Protein AF-A0A2T0WE92-F1 (afdb_monomer)

Solvent-accessible surface area (backbone atoms only — not comparable to full-atom values): 5638 Å² total; per-residue (Å²): 117,75,69,59,63,58,52,58,60,65,74,61,76,67,74,87,61,73,58,72,69,43,42,48,57,61,49,59,66,44,66,79,37,49,46,79,55,67,52,79,45,84,76,49,74,45,74,80,50,101,45,34,32,41,36,36,36,36,36,35,46,38,36,33,42,60,66,100,76,62,47,76,44,82,41,79,49,74,47,73,37,36,33,38,33,58,92,99,52,70,77,38,82,72,79

Radius of gyration: 16.54 Å; Cα contacts (8 Å, |Δi|>4): 139; chains: 1; bounding box: 29×28×52 Å

Foldseek 3Di:
DVVVVVVVVVVLPDDPQPDDVSVCVSCVVVVVFKDDPKDKDWDDKAAPDPFKIKTKIWMWDWMWGDDPDIDIDIDTDIDIFIWGDDVPGDIDGPD

Secondary structure (DSSP, 8-state):
-HHHHHHHHHTT-PPP--SHHHHHHHHHHHTTTEEEEEEEEEEEEEE-SSSEEEEEEEEEEEEEEPSSS-EEEEEEEEEEEEEE--TTS--EE--

Mean predicted aligned error: 7.47 Å

Structure (mmCIF, N/CA/C/O backbone):
data_AF-A0A2T0WE92-F1
#
_entry.id   AF-A0A2T0WE92-F1
#
loop_
_atom_site.group_PDB
_atom_site.id
_atom_site.type_symbol
_atom_site.label_atom_id
_atom_site.label_alt_id
_atom_site.label_comp_id
_atom_site.label_asym_id
_atom_site.label_entity_id
_atom_site.label_seq_id
_atom_site.pdbx_PDB_ins_code
_atom_site.Cartn_x
_atom_site.Cartn_y
_atom_site.Cartn_z
_atom_site.occupancy
_atom_site.B_iso_or_equiv
_atom_site.auth_seq_id
_atom_site.auth_comp_id
_atom_site.auth_asym_id
_atom_site.auth_atom_id
_atom_site.pdbx_PDB_model_num
ATOM 1 N N . MET A 1 1 ? 5.568 4.787 -31.669 1.00 46.59 1 MET A N 1
ATOM 2 C CA . MET A 1 1 ? 6.011 3.966 -30.518 1.00 46.59 1 MET A CA 1
ATOM 3 C C . MET A 1 1 ? 5.386 4.389 -29.185 1.00 46.59 1 MET A C 1
ATOM 5 O O . MET A 1 1 ? 4.990 3.509 -28.440 1.00 46.59 1 MET A O 1
ATOM 9 N N . MET A 1 2 ? 5.172 5.682 -28.903 1.00 35.03 2 MET A N 1
ATOM 10 C CA . MET A 1 2 ? 4.595 6.160 -27.622 1.00 35.03 2 MET A CA 1
ATOM 11 C C . MET A 1 2 ? 3.165 5.663 -27.297 1.00 35.03 2 MET A C 1
ATOM 13 O O . MET A 1 2 ? 2.817 5.492 -26.135 1.00 35.03 2 MET A O 1
ATOM 17 N N . LYS A 1 3 ? 2.342 5.361 -28.315 1.00 34.94 3 LYS A N 1
ATOM 18 C CA . LYS A 1 3 ? 0.979 4.820 -28.131 1.00 34.94 3 LYS A CA 1
ATOM 19 C C . LYS A 1 3 ? 0.938 3.387 -27.574 1.00 34.94 3 LYS A C 1
ATOM 21 O O . LYS A 1 3 ? -0.043 3.038 -26.933 1.00 34.94 3 LYS A O 1
ATOM 26 N N . ALA A 1 4 ? 1.973 2.572 -27.799 1.00 35.72 4 ALA A N 1
ATOM 27 C CA . ALA A 1 4 ? 1.983 1.170 -27.364 1.00 35.72 4 ALA A CA 1
ATOM 28 C C . ALA A 1 4 ? 2.256 1.025 -25.856 1.00 35.72 4 ALA A C 1
ATOM 30 O O . ALA A 1 4 ? 1.654 0.181 -25.203 1.00 35.72 4 ALA A O 1
ATOM 31 N N . ILE A 1 5 ? 3.094 1.903 -25.297 1.00 42.44 5 ILE A N 1
ATOM 32 C CA . ILE A 1 5 ? 3.408 1.947 -23.858 1.00 42.44 5 ILE A CA 1
ATOM 33 C C . ILE A 1 5 ? 2.200 2.446 -23.050 1.00 42.44 5 ILE A C 1
ATOM 35 O O . ILE A 1 5 ? 1.916 1.951 -21.967 1.00 42.44 5 ILE A O 1
ATOM 39 N N . CYS A 1 6 ? 1.433 3.394 -23.596 1.00 36.62 6 CYS A N 1
ATOM 40 C CA . CYS A 1 6 ? 0.225 3.893 -22.937 1.00 36.62 6 CYS A CA 1
ATOM 41 C C . CYS A 1 6 ? -0.912 2.846 -22.935 1.00 36.62 6 CYS A C 1
ATOM 43 O O . CYS A 1 6 ? -1.685 2.771 -21.983 1.00 36.62 6 CYS A O 1
ATOM 45 N N . LEU A 1 7 ? -0.976 1.987 -23.964 1.00 32.06 7 LEU A N 1
ATOM 46 C CA . LEU A 1 7 ? -1.977 0.919 -24.063 1.00 32.06 7 LEU A CA 1
ATOM 47 C C . LEU A 1 7 ? -1.684 -0.268 -23.123 1.00 32.06 7 LEU A C 1
ATOM 49 O O . LEU A 1 7 ? -2.624 -0.900 -22.649 1.00 32.06 7 LEU A O 1
ATOM 53 N N . SER A 1 8 ? -0.414 -0.551 -22.799 1.00 43.69 8 SER A N 1
ATOM 54 C CA . SER A 1 8 ? -0.070 -1.630 -21.857 1.00 43.69 8 SER A CA 1
ATOM 55 C C . SER A 1 8 ? -0.404 -1.289 -20.401 1.00 43.69 8 SER A C 1
ATOM 57 O O . SER A 1 8 ? -0.744 -2.187 -19.638 1.00 43.69 8 SER A O 1
ATOM 59 N N . LEU A 1 9 ? -0.385 -0.005 -20.027 1.00 40.69 9 LEU A N 1
ATOM 60 C CA . LEU A 1 9 ? -0.770 0.460 -18.688 1.00 40.69 9 LEU A CA 1
ATOM 61 C C . LEU A 1 9 ? -2.294 0.431 -18.472 1.00 40.69 9 LEU A C 1
ATOM 63 O O . LEU A 1 9 ? -2.751 0.073 -17.390 1.00 40.69 9 LEU A O 1
ATOM 67 N N . ALA A 1 10 ? -3.094 0.730 -19.504 1.00 38.44 10 ALA A N 1
ATOM 68 C CA . ALA A 1 10 ? -4.558 0.644 -19.429 1.00 38.44 10 ALA A CA 1
ATOM 69 C C . ALA A 1 10 ? -5.067 -0.807 -19.283 1.00 38.44 10 ALA A C 1
ATOM 71 O O . ALA A 1 10 ? -6.102 -1.048 -18.665 1.00 38.44 10 ALA A O 1
ATOM 72 N N . GLN A 1 11 ? -4.305 -1.784 -19.787 1.00 39.09 11 GLN A N 1
ATOM 73 C CA . GLN A 1 11 ? -4.593 -3.219 -19.675 1.00 39.09 11 GLN A CA 1
ATOM 74 C C . GLN A 1 11 ? -4.189 -3.818 -18.305 1.00 39.09 11 GLN A C 1
ATOM 76 O O . GLN A 1 11 ? -4.195 -5.036 -18.145 1.00 39.09 11 GLN A O 1
ATOM 81 N N . MET A 1 12 ? -3.825 -2.990 -17.316 1.00 47.47 12 MET A N 1
ATOM 82 C CA . MET A 1 12 ? -3.509 -3.413 -15.939 1.00 47.47 12 MET A CA 1
ATOM 83 C C . MET A 1 12 ? -4.622 -3.077 -14.935 1.00 47.47 12 MET A C 1
ATOM 85 O O . MET A 1 12 ? -4.445 -3.272 -13.733 1.00 47.47 12 MET A O 1
ATOM 89 N N . ALA A 1 13 ? -5.783 -2.598 -15.398 1.00 46.06 13 ALA A N 1
ATOM 90 C CA . ALA A 1 13 ? -6.982 -2.514 -14.568 1.00 46.06 13 ALA A CA 1
ATOM 91 C C . ALA A 1 13 ? -7.502 -3.935 -14.279 1.00 46.06 13 ALA A C 1
ATOM 93 O O . ALA A 1 13 ? -8.389 -4.456 -14.955 1.00 46.06 13 ALA A O 1
ATOM 94 N N . SER A 1 14 ? -6.889 -4.590 -13.293 1.00 53.56 14 SER A N 1
ATOM 95 C CA . SER A 1 14 ? -7.353 -5.860 -12.745 1.00 53.56 14 SER A CA 1
ATOM 96 C C . SER A 1 14 ? -8.724 -5.658 -12.096 1.00 53.56 14 SER A C 1
ATOM 98 O O . SER A 1 14 ? -8.975 -4.630 -11.462 1.00 53.56 14 SER A O 1
ATOM 100 N N . ALA A 1 15 ? -9.614 -6.641 -12.234 1.00 72.00 15 ALA A N 1
ATOM 101 C CA . ALA A 1 15 ? -10.842 -6.689 -11.449 1.00 72.00 15 ALA A CA 1
ATOM 102 C C . ALA A 1 15 ? -10.523 -6.534 -9.948 1.00 72.00 15 ALA A C 1
ATOM 104 O O . ALA A 1 15 ? -9.438 -6.911 -9.497 1.00 72.00 15 ALA A O 1
ATOM 105 N N . LEU A 1 16 ? -11.468 -5.997 -9.168 1.00 82.81 16 LEU A N 1
ATOM 106 C CA . LEU A 1 16 ? -11.307 -5.855 -7.717 1.00 82.81 16 LEU A CA 1
ATOM 107 C C . LEU A 1 16 ? -10.845 -7.185 -7.097 1.00 82.81 16 LEU A C 1
ATOM 109 O O . LEU A 1 16 ? -11.563 -8.186 -7.136 1.00 82.81 16 LEU A O 1
ATOM 113 N N . ALA A 1 17 ? -9.647 -7.194 -6.511 1.00 89.75 17 ALA A N 1
ATOM 114 C CA . ALA A 1 17 ? -9.098 -8.369 -5.848 1.00 89.75 17 ALA A CA 1
ATOM 115 C C . ALA A 1 17 ? -9.710 -8.505 -4.447 1.00 89.75 17 ALA A C 1
ATOM 117 O O . ALA A 1 17 ? -9.286 -7.851 -3.496 1.00 89.75 17 ALA A O 1
ATOM 118 N N . VAL A 1 18 ? -10.723 -9.363 -4.310 1.00 93.00 18 VAL A N 1
ATOM 119 C CA . VAL A 1 18 ? -11.410 -9.588 -3.031 1.00 93.00 18 VAL A CA 1
ATOM 120 C C . VAL A 1 18 ? -10.825 -10.806 -2.315 1.00 93.00 18 VAL A C 1
ATOM 122 O O . VAL A 1 18 ? -10.864 -11.929 -2.813 1.00 93.00 18 VAL A O 1
ATOM 125 N N . GLY A 1 19 ? -10.312 -10.583 -1.104 1.00 92.19 19 GLY A N 1
ATOM 126 C CA . GLY A 1 19 ? -9.754 -11.627 -0.244 1.00 92.19 19 GLY A CA 1
ATOM 127 C C . GLY A 1 19 ? -8.259 -11.890 -0.464 1.00 92.19 19 GLY A C 1
ATOM 128 O O . GLY A 1 19 ? -7.687 -11.623 -1.519 1.00 92.19 19 GLY A O 1
ATOM 129 N N . ARG A 1 20 ? -7.603 -12.441 0.566 1.00 91.94 20 ARG A N 1
ATOM 130 C CA . ARG A 1 20 ? -6.132 -12.563 0.633 1.00 91.94 20 ARG A CA 1
ATOM 131 C C . ARG A 1 20 ? -5.519 -13.336 -0.538 1.00 91.94 20 ARG A C 1
ATOM 133 O O . ARG A 1 20 ? -4.453 -12.961 -1.014 1.00 91.94 20 ARG A O 1
ATOM 140 N N . ALA A 1 21 ? -6.178 -14.399 -1.001 1.00 92.50 21 ALA A N 1
ATOM 141 C CA . ALA A 1 21 ? -5.681 -15.215 -2.107 1.00 92.50 21 ALA A CA 1
ATOM 142 C C . ALA A 1 21 ? -5.647 -14.430 -3.430 1.00 92.50 21 ALA A C 1
ATOM 144 O O . ALA A 1 21 ? -4.630 -14.450 -4.120 1.00 92.50 21 ALA A O 1
ATOM 145 N N . ALA A 1 22 ? -6.715 -13.687 -3.739 1.00 91.44 22 ALA A N 1
ATOM 146 C CA . ALA A 1 22 ? -6.797 -12.866 -4.946 1.00 91.44 22 ALA A CA 1
ATOM 147 C C . ALA A 1 22 ? -5.788 -11.708 -4.915 1.00 91.44 22 ALA A C 1
ATOM 149 O O . ALA A 1 22 ? -5.101 -11.460 -5.906 1.00 91.44 22 ALA A O 1
ATOM 150 N N . VAL A 1 23 ? -5.633 -11.051 -3.759 1.00 90.50 23 VAL A N 1
ATOM 151 C CA . VAL A 1 23 ? -4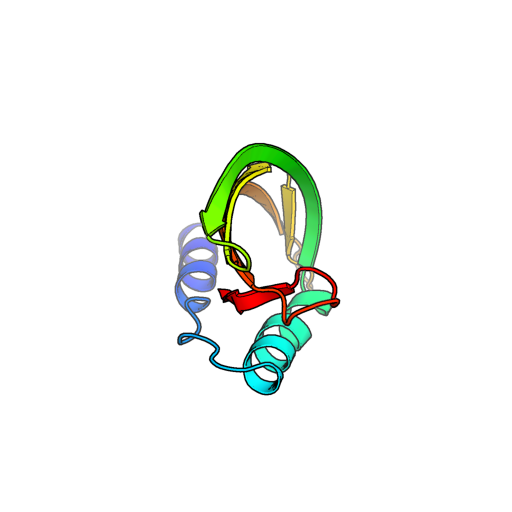.626 -9.993 -3.568 1.00 90.50 23 VAL A CA 1
ATOM 152 C C . VAL A 1 23 ? -3.217 -10.548 -3.788 1.00 90.50 23 VAL A C 1
ATOM 154 O O . VAL A 1 23 ? -2.443 -9.982 -4.557 1.00 90.50 23 VAL A O 1
ATOM 157 N N . LYS A 1 24 ? -2.895 -11.700 -3.183 1.00 91.12 24 LYS A N 1
ATOM 158 C CA . LYS A 1 24 ? -1.586 -12.343 -3.353 1.00 91.12 24 LYS A CA 1
ATOM 159 C C . LYS A 1 24 ? -1.316 -12.727 -4.808 1.00 91.12 24 LYS A C 1
ATOM 161 O O . LYS A 1 24 ? -0.202 -12.526 -5.274 1.00 91.12 24 LYS A O 1
ATOM 166 N N . ALA A 1 25 ? -2.307 -13.264 -5.518 1.00 88.12 25 ALA A N 1
ATOM 167 C CA . ALA A 1 25 ? -2.163 -13.607 -6.931 1.00 88.12 25 ALA A CA 1
ATOM 168 C C . ALA A 1 25 ? -1.915 -12.360 -7.797 1.00 88.12 25 ALA A C 1
ATOM 170 O O . ALA A 1 25 ? -1.026 -12.373 -8.644 1.00 88.12 25 ALA A O 1
ATOM 171 N N . THR A 1 26 ? -2.643 -11.271 -7.524 1.00 85.25 26 THR A N 1
ATOM 172 C CA . THR A 1 26 ? -2.517 -10.002 -8.258 1.00 85.25 26 THR A CA 1
ATOM 173 C C . THR A 1 26 ? -1.122 -9.395 -8.089 1.00 85.25 26 THR A C 1
ATOM 175 O O . THR A 1 26 ? -0.457 -9.096 -9.076 1.00 85.25 26 THR A O 1
ATOM 178 N N . TYR A 1 27 ? -0.630 -9.271 -6.851 1.00 86.81 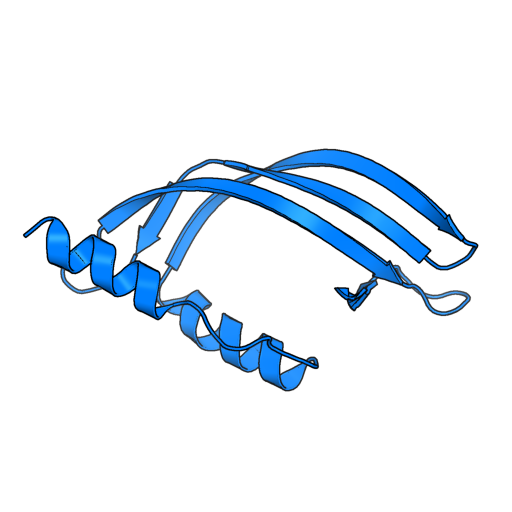27 TYR A N 1
ATOM 179 C CA . TYR A 1 27 ? 0.701 -8.703 -6.598 1.00 86.81 27 TYR A CA 1
ATOM 180 C C . TYR A 1 27 ? 1.848 -9.673 -6.893 1.00 86.81 27 TYR A C 1
ATOM 182 O O . TYR A 1 27 ? 2.941 -9.233 -7.241 1.00 86.81 27 TYR A O 1
ATOM 190 N N . GLY A 1 28 ? 1.618 -10.985 -6.792 1.00 84.75 28 GLY A N 1
ATOM 191 C CA . GLY A 1 28 ? 2.640 -12.001 -7.044 1.00 84.75 28 GLY A CA 1
ATOM 192 C C . GLY A 1 28 ? 3.243 -11.904 -8.447 1.00 84.75 28 GLY A C 1
ATOM 193 O O . GLY A 1 28 ? 4.452 -12.051 -8.594 1.00 84.75 28 GLY A O 1
ATOM 194 N N . GLY A 1 29 ? 2.426 -11.583 -9.457 1.00 75.88 29 GLY A N 1
ATOM 195 C CA . GLY A 1 29 ? 2.907 -11.344 -10.822 1.00 75.88 29 GLY A CA 1
ATOM 196 C C . GLY A 1 29 ? 3.708 -10.046 -10.979 1.00 75.88 29 GLY A C 1
ATOM 197 O O . GLY A 1 29 ? 4.624 -9.988 -11.794 1.00 75.88 29 GLY A O 1
ATOM 198 N N . LEU A 1 30 ? 3.411 -9.021 -10.173 1.00 82.12 30 LEU A N 1
ATOM 199 C CA . LEU A 1 30 ? 4.022 -7.692 -10.284 1.00 82.12 30 LEU A CA 1
ATOM 200 C C . LEU A 1 30 ? 5.408 -7.607 -9.634 1.00 82.12 30 LEU A C 1
ATOM 202 O O . LEU A 1 30 ? 6.275 -6.902 -10.146 1.00 82.12 30 LEU A O 1
ATOM 206 N N . ILE A 1 31 ? 5.643 -8.345 -8.543 1.00 80.19 31 ILE A N 1
ATOM 207 C CA . ILE A 1 31 ? 6.886 -8.265 -7.746 1.00 80.19 31 ILE A CA 1
ATOM 208 C C . ILE A 1 31 ? 8.142 -8.595 -8.574 1.00 80.19 31 ILE A C 1
ATOM 210 O O . ILE A 1 31 ? 9.208 -8.035 -8.331 1.00 80.19 31 ILE A O 1
ATOM 214 N N . GLY A 1 32 ? 8.032 -9.473 -9.575 1.00 83.38 32 GLY A N 1
ATOM 215 C CA . GLY A 1 32 ? 9.150 -9.796 -10.471 1.00 83.38 32 GLY A CA 1
ATOM 216 C C . GLY A 1 32 ? 9.324 -8.823 -11.642 1.00 83.38 32 GLY A C 1
ATOM 217 O O . GLY A 1 32 ? 10.411 -8.739 -12.208 1.00 83.38 32 GLY A O 1
ATOM 218 N N . MET A 1 33 ? 8.269 -8.092 -12.006 1.00 89.12 33 MET A N 1
ATOM 219 C CA . MET A 1 33 ? 8.232 -7.241 -13.199 1.00 89.12 33 MET A CA 1
ATOM 220 C C . MET A 1 33 ? 8.571 -5.783 -12.904 1.00 89.12 33 MET A C 1
ATOM 222 O O . MET A 1 33 ? 8.946 -5.058 -13.818 1.00 89.12 33 MET A O 1
ATOM 226 N N . LEU A 1 34 ? 8.441 -5.345 -11.653 1.00 92.25 34 LEU A N 1
ATOM 227 C CA . LEU A 1 34 ? 8.619 -3.948 -11.276 1.00 92.25 34 LEU A CA 1
ATOM 228 C C . LEU A 1 34 ? 9.827 -3.769 -10.353 1.00 92.25 34 LEU A C 1
ATOM 230 O O . LEU A 1 34 ? 10.156 -4.636 -9.539 1.00 92.25 34 LEU A O 1
ATOM 234 N N . ASP A 1 35 ? 10.507 -2.640 -10.505 1.00 93.62 35 ASP A N 1
ATOM 235 C CA . ASP A 1 35 ? 11.344 -2.031 -9.476 1.00 93.62 35 ASP A CA 1
ATOM 236 C C . ASP A 1 35 ? 10.661 -0.758 -8.983 1.00 93.62 35 ASP A C 1
ATOM 238 O O . ASP A 1 35 ? 10.180 0.027 -9.806 1.00 93.62 35 ASP A O 1
ATOM 242 N N . LEU A 1 36 ? 10.594 -0.566 -7.669 1.00 93.44 36 LEU A N 1
ATOM 243 C CA . LEU A 1 36 ? 9.900 0.563 -7.053 1.00 93.44 36 LEU A CA 1
ATOM 244 C C . LEU A 1 36 ? 10.899 1.366 -6.224 1.00 93.44 36 LEU A C 1
ATOM 246 O O . LEU A 1 36 ? 11.318 0.925 -5.157 1.00 93.44 36 LEU A O 1
ATOM 250 N N . GLU A 1 37 ? 11.228 2.561 -6.699 1.00 96.38 37 GLU A N 1
ATOM 251 C CA . GLU A 1 37 ? 11.980 3.560 -5.944 1.00 96.38 37 GLU A CA 1
ATOM 252 C C . GLU A 1 37 ? 10.997 4.666 -5.566 1.00 96.38 37 GLU A C 1
ATOM 254 O O . GLU A 1 37 ? 10.823 5.652 -6.287 1.00 96.38 37 GLU A O 1
ATOM 259 N N . ILE A 1 38 ? 10.247 4.420 -4.492 1.00 95.44 38 ILE A N 1
ATOM 260 C CA . ILE A 1 38 ? 9.123 5.259 -4.082 1.00 95.44 38 ILE A CA 1
ATOM 261 C C . ILE A 1 38 ? 9.196 5.608 -2.599 1.00 95.44 38 ILE A C 1
ATOM 263 O O . ILE A 1 38 ? 9.492 4.757 -1.761 1.00 95.44 38 ILE A O 1
ATOM 267 N N . ASP A 1 39 ? 8.836 6.849 -2.291 1.00 96.88 39 ASP A N 1
ATOM 268 C CA . ASP A 1 39 ? 8.691 7.358 -0.933 1.00 96.88 39 ASP A CA 1
ATOM 269 C C . ASP A 1 39 ? 7.215 7.557 -0.603 1.00 96.88 39 ASP A C 1
ATOM 271 O O . ASP A 1 39 ? 6.440 8.069 -1.419 1.00 96.88 39 ASP A O 1
ATOM 275 N N . PHE A 1 40 ? 6.833 7.191 0.620 1.00 96.25 40 PHE A N 1
ATOM 276 C CA . PHE A 1 40 ? 5.485 7.389 1.141 1.00 96.25 40 PHE A CA 1
ATOM 277 C C . PHE A 1 40 ? 5.448 8.551 2.130 1.00 96.25 40 PHE A C 1
ATOM 279 O O . PHE A 1 40 ? 6.282 8.664 3.025 1.00 96.25 40 PHE A O 1
ATOM 286 N N . SER A 1 41 ? 4.430 9.396 1.994 1.00 97.81 41 SER A N 1
ATOM 287 C CA . SER A 1 41 ? 4.079 10.443 2.950 1.00 97.81 41 SER A CA 1
ATOM 288 C C . SER A 1 41 ? 2.733 10.127 3.588 1.00 97.81 41 SER A C 1
ATOM 290 O O . SER A 1 41 ? 1.760 9.845 2.887 1.00 97.81 41 SER A O 1
ATOM 292 N N . PHE A 1 42 ? 2.670 10.210 4.914 1.00 97.81 42 PHE A N 1
ATOM 293 C CA . PHE A 1 42 ? 1.415 10.148 5.656 1.00 97.81 42 PHE A CA 1
ATOM 294 C C . PHE A 1 42 ? 0.804 11.539 5.718 1.00 97.81 42 PHE A C 1
ATOM 296 O O . PHE A 1 42 ? 1.444 12.466 6.211 1.00 97.81 42 PHE A O 1
ATOM 303 N N . ASP A 1 43 ? -0.427 11.673 5.234 1.00 97.81 43 ASP A N 1
ATOM 304 C CA . ASP A 1 43 ? -1.111 12.962 5.261 1.00 97.81 43 ASP A CA 1
ATOM 305 C C . ASP A 1 43 ? -2.105 13.045 6.426 1.00 97.81 43 ASP A C 1
ATOM 307 O O . ASP A 1 43 ? -2.179 14.069 7.098 1.00 97.81 43 ASP A O 1
ATOM 311 N N . GLU A 1 44 ? -2.873 11.982 6.678 1.00 97.50 44 GLU A N 1
ATOM 312 C CA . GLU A 1 44 ? -3.854 11.955 7.767 1.00 97.50 44 GLU A CA 1
ATOM 313 C C . GLU A 1 44 ? -4.153 10.537 8.255 1.00 97.50 44 GLU A C 1
ATOM 315 O O . GLU A 1 44 ? -4.067 9.556 7.512 1.00 97.50 44 GLU A O 1
ATOM 320 N N . SER A 1 45 ? -4.565 10.456 9.517 1.00 97.25 45 SER A N 1
ATOM 321 C CA . SER A 1 45 ? -5.127 9.259 10.130 1.00 97.25 45 SER A CA 1
ATOM 322 C C . SER A 1 45 ? -6.305 9.651 11.014 1.00 97.25 45 SER A C 1
ATOM 324 O O . SER A 1 45 ? -6.156 10.504 11.889 1.00 97.25 45 SER A O 1
ATOM 326 N N . LEU A 1 46 ? -7.451 9.006 10.820 1.00 98.00 46 LEU A N 1
ATOM 327 C CA . LEU A 1 46 ? -8.6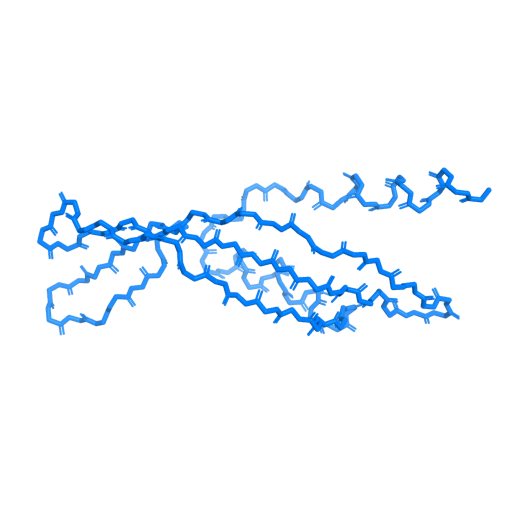63 9.236 11.595 1.00 98.00 46 LEU A CA 1
ATOM 328 C C . LEU A 1 46 ? -9.190 7.906 12.123 1.00 98.00 46 LEU A C 1
ATOM 330 O O . LEU A 1 46 ? -9.607 7.044 11.351 1.00 98.00 46 LEU A O 1
ATOM 334 N N . GLN A 1 47 ? -9.213 7.748 13.443 1.00 97.06 47 GLN A N 1
ATOM 335 C CA . GLN A 1 47 ? -9.904 6.629 14.070 1.00 97.06 47 GLN A CA 1
ATOM 336 C C . GLN A 1 47 ? -11.411 6.920 14.089 1.00 97.06 47 GLN A C 1
ATOM 338 O O . GLN A 1 47 ? -11.859 7.869 14.727 1.00 97.06 47 GLN A O 1
ATOM 343 N N . THR A 1 48 ? -12.195 6.118 13.368 1.00 96.56 48 THR A N 1
ATOM 344 C CA . THR A 1 48 ? -13.642 6.327 13.180 1.00 96.56 48 THR A CA 1
ATOM 345 C C . THR A 1 48 ? -14.495 5.512 14.154 1.00 96.56 48 THR A C 1
ATOM 347 O O . THR A 1 48 ? -15.711 5.674 14.195 1.00 96.56 48 THR A O 1
ATOM 350 N N . GLY A 1 49 ? -13.873 4.628 14.937 1.00 93.94 49 GLY A N 1
ATOM 351 C CA . GLY A 1 49 ? -14.511 3.805 15.962 1.00 93.94 49 GLY A CA 1
ATOM 352 C C . GLY A 1 49 ? -13.472 3.072 16.819 1.00 93.94 49 GLY A C 1
ATOM 353 O O . GLY A 1 49 ? -12.272 3.230 16.583 1.00 93.94 49 GLY A O 1
ATOM 354 N N . PRO A 1 50 ? -13.885 2.247 17.797 1.00 94.12 50 PRO A N 1
ATOM 355 C CA . PRO A 1 50 ? -12.943 1.538 18.668 1.00 94.12 50 PRO A CA 1
ATOM 356 C C . PRO A 1 50 ? -11.960 0.671 17.875 1.00 94.12 50 PRO A C 1
ATOM 358 O O . PRO A 1 50 ? -10.792 0.609 18.247 1.00 94.12 50 PRO A O 1
ATOM 361 N N . ASP A 1 51 ? -12.397 0.115 16.743 1.00 96.94 51 ASP A N 1
ATOM 362 C CA . ASP A 1 51 ? -11.644 -0.884 15.980 1.00 96.94 51 ASP A CA 1
ATOM 363 C C . ASP A 1 51 ? -11.500 -0.571 14.486 1.00 96.94 51 ASP A C 1
ATOM 365 O O . ASP A 1 51 ? -11.028 -1.408 13.718 1.00 96.94 51 ASP A O 1
ATOM 369 N N . TYR A 1 52 ? -11.863 0.648 14.071 1.00 97.62 52 TYR A N 1
ATOM 370 C CA . TYR A 1 52 ? -11.735 1.118 12.690 1.00 97.62 52 TYR A CA 1
ATOM 371 C C . TYR A 1 52 ? -10.979 2.436 12.600 1.00 97.62 52 TYR A C 1
ATOM 373 O O . TYR A 1 52 ? -11.179 3.341 13.414 1.00 97.62 52 TYR A O 1
ATOM 381 N N . ALA A 1 53 ? -10.154 2.557 11.565 1.00 98.00 53 ALA A N 1
ATOM 382 C CA . ALA A 1 53 ? -9.490 3.799 11.210 1.00 98.00 53 ALA A CA 1
ATOM 383 C C . ALA A 1 53 ? -9.383 3.951 9.692 1.00 98.00 53 ALA A C 1
ATOM 385 O O . ALA A 1 53 ? -9.398 2.971 8.949 1.00 98.00 53 ALA A O 1
ATOM 386 N N . VAL A 1 54 ? -9.248 5.192 9.244 1.00 98.25 54 VAL A N 1
ATOM 387 C CA . VAL A 1 54 ? -8.938 5.546 7.863 1.00 98.25 54 VAL A CA 1
ATOM 388 C C . VAL A 1 54 ? -7.600 6.271 7.850 1.00 98.25 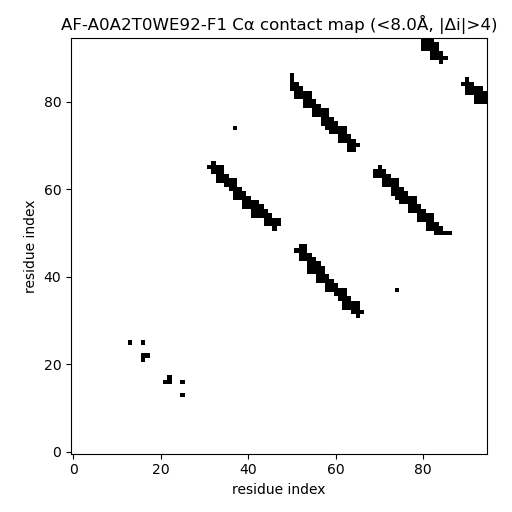54 VAL A C 1
ATOM 390 O O . VAL A 1 54 ? -7.366 7.148 8.682 1.00 98.25 54 VAL A O 1
ATOM 393 N N . VAL A 1 55 ? -6.716 5.901 6.929 1.00 98.44 55 VAL A N 1
ATOM 394 C CA . VAL A 1 55 ? -5.415 6.553 6.731 1.00 98.44 55 VAL A CA 1
ATOM 395 C C . VAL A 1 55 ? -5.286 6.958 5.276 1.00 98.44 55 VAL A C 1
ATOM 397 O O . VAL A 1 55 ? -5.553 6.147 4.391 1.00 98.44 55 VAL A O 1
ATOM 400 N N . ARG A 1 56 ? -4.851 8.194 5.027 1.00 98.38 56 ARG A N 1
ATOM 401 C CA . ARG A 1 56 ? -4.529 8.668 3.681 1.00 98.38 56 ARG A CA 1
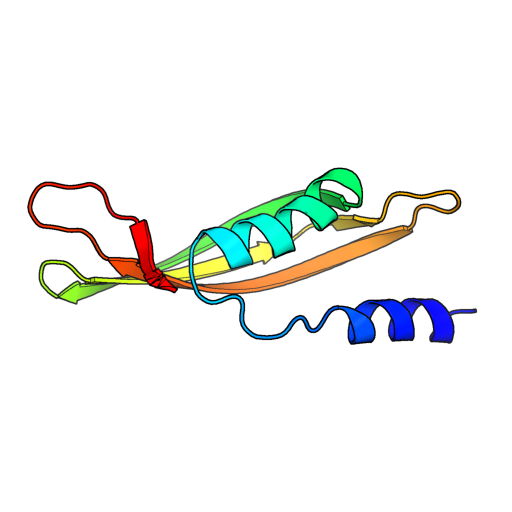ATOM 402 C C . ARG A 1 56 ? -3.033 8.895 3.551 1.00 98.38 56 ARG A C 1
ATOM 404 O O . ARG A 1 56 ? -2.407 9.529 4.408 1.00 98.38 56 ARG A O 1
ATOM 411 N N . THR A 1 57 ? -2.480 8.408 2.452 1.00 98.38 57 THR A N 1
ATOM 412 C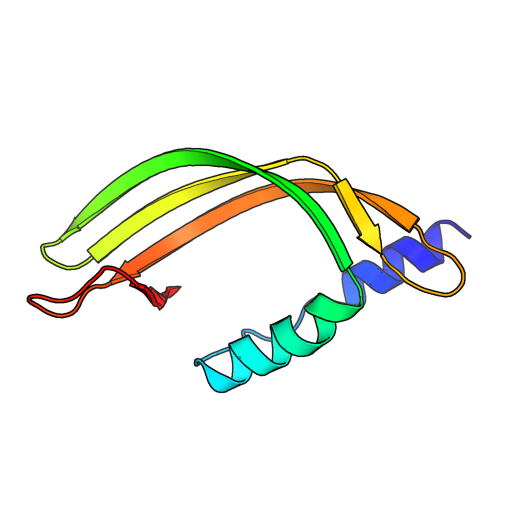 CA . THR A 1 57 ? -1.080 8.610 2.089 1.00 98.38 57 THR A CA 1
ATOM 413 C C . THR A 1 57 ? -0.963 9.182 0.687 1.00 98.38 57 THR A C 1
ATOM 415 O O . THR A 1 57 ? -1.924 9.229 -0.088 1.00 98.38 57 THR A O 1
ATOM 418 N N . ARG A 1 58 ? 0.244 9.640 0.377 1.00 98.00 58 ARG A N 1
ATOM 419 C CA . ARG A 1 58 ? 0.700 9.872 -0.988 1.00 98.00 58 ARG A CA 1
ATOM 420 C C . ARG A 1 58 ? 1.987 9.109 -1.202 1.00 98.00 58 ARG A C 1
ATOM 422 O O . ARG A 1 58 ? 2.803 9.025 -0.283 1.00 98.00 58 ARG A O 1
ATOM 429 N N . SER A 1 59 ? 2.204 8.656 -2.426 1.00 96.56 59 SER A N 1
ATOM 430 C CA . SER A 1 59 ? 3.492 8.128 -2.853 1.00 96.56 59 SER A CA 1
ATOM 431 C C . SER A 1 59 ? 4.008 8.857 -4.083 1.00 96.56 59 SER A C 1
ATOM 433 O O . SER A 1 59 ? 3.243 9.266 -4.959 1.00 96.56 59 SER A O 1
ATOM 435 N N . GLY A 1 60 ? 5.323 9.038 -4.137 1.00 96.69 60 GLY A N 1
ATOM 436 C CA . GLY A 1 60 ? 6.028 9.646 -5.262 1.00 96.69 60 GLY A CA 1
ATOM 437 C C . GLY A 1 60 ? 7.327 8.906 -5.550 1.00 96.69 60 GLY A C 1
ATOM 438 O O . GLY A 1 60 ? 7.767 8.110 -4.727 1.00 96.69 60 GLY A O 1
ATOM 439 N N . GLY A 1 61 ? 7.923 9.139 -6.717 1.00 96.75 61 GLY A N 1
ATOM 440 C CA . GLY A 1 61 ? 9.207 8.542 -7.094 1.00 96.75 61 GLY A CA 1
ATOM 441 C C . GLY A 1 61 ? 9.168 7.956 -8.496 1.00 96.75 61 GLY A C 1
ATOM 442 O O . GLY A 1 61 ? 8.599 8.562 -9.407 1.00 96.75 61 GLY A O 1
ATOM 443 N N . GLN A 1 62 ? 9.768 6.784 -8.678 1.00 96.94 62 GLN A N 1
ATOM 444 C CA . GLN A 1 62 ? 9.899 6.136 -9.977 1.00 96.94 62 GLN A CA 1
ATOM 445 C C . GLN A 1 62 ? 9.545 4.649 -9.916 1.00 96.94 62 GLN A C 1
ATOM 447 O O . GLN A 1 62 ? 9.800 3.954 -8.934 1.00 96.94 62 GLN A O 1
ATOM 452 N N . ILE A 1 63 ? 8.967 4.159 -11.010 1.00 95.00 63 ILE A N 1
ATOM 453 C CA . ILE A 1 63 ? 8.709 2.741 -11.249 1.00 95.00 63 ILE A CA 1
ATOM 454 C C . ILE A 1 63 ? 9.514 2.342 -12.473 1.00 95.00 63 ILE A C 1
ATOM 456 O O . ILE A 1 63 ? 9.359 2.943 -13.536 1.00 95.00 63 ILE A O 1
ATOM 460 N N . THR A 1 64 ? 10.332 1.305 -12.349 1.00 95.12 64 THR A N 1
ATOM 461 C CA . THR A 1 64 ? 11.007 0.694 -13.494 1.00 95.12 64 THR A CA 1
ATOM 462 C C . THR A 1 64 ? 10.305 -0.602 -13.864 1.00 95.12 64 THR A C 1
ATOM 464 O O . THR A 1 64 ? 10.229 -1.535 -13.069 1.00 95.12 64 THR A O 1
ATOM 467 N N . ILE A 1 65 ? 9.795 -0.670 -15.089 1.00 94.12 65 ILE A N 1
ATOM 468 C CA . ILE A 1 65 ? 9.243 -1.886 -15.682 1.00 94.12 65 ILE A CA 1
ATOM 469 C C . ILE A 1 65 ?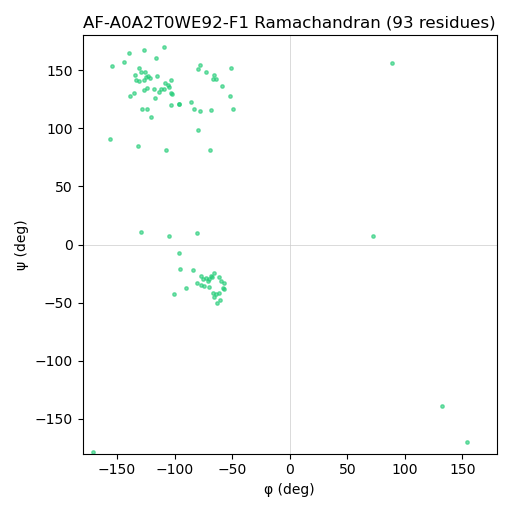 10.418 -2.686 -16.248 1.00 94.12 65 ILE A C 1
ATOM 471 O O . ILE A 1 65 ? 11.124 -2.217 -17.142 1.00 94.12 65 ILE A O 1
ATOM 475 N N . LYS A 1 66 ? 10.640 -3.881 -15.702 1.00 90.38 66 LYS A N 1
ATOM 476 C CA . LYS A 1 66 ? 11.703 -4.816 -16.090 1.00 90.38 66 LYS A CA 1
ATOM 477 C C . LYS A 1 66 ? 11.301 -5.583 -17.355 1.00 90.38 66 LYS A C 1
ATOM 479 O O . LYS A 1 66 ? 10.122 -5.825 -17.600 1.00 90.38 66 LYS A O 1
ATOM 484 N N . GLY A 1 67 ? 12.288 -5.992 -18.147 1.00 89.62 67 GLY A N 1
ATOM 485 C CA . GLY A 1 67 ? 12.100 -6.756 -19.384 1.00 89.62 67 GLY A CA 1
ATOM 486 C C . GLY A 1 67 ? 13.254 -6.528 -20.358 1.00 89.62 67 GLY A C 1
ATOM 487 O O . GLY A 1 67 ? 14.248 -5.902 -19.996 1.00 89.62 67 GLY A O 1
ATOM 488 N N . ASP A 1 68 ? 13.105 -6.993 -21.599 1.00 90.69 68 ASP A N 1
ATOM 489 C CA . ASP A 1 68 ? 14.145 -6.874 -22.639 1.00 90.69 68 ASP A CA 1
ATOM 490 C C . ASP A 1 68 ? 14.425 -5.417 -23.051 1.00 90.69 68 ASP A C 1
ATOM 492 O O . ASP A 1 68 ? 15.511 -5.085 -23.522 1.00 90.69 68 ASP A O 1
ATOM 496 N N . ALA A 1 69 ? 13.443 -4.538 -22.850 1.00 91.06 69 ALA A N 1
ATOM 497 C CA . ALA A 1 69 ? 13.554 -3.099 -23.036 1.00 91.06 69 ALA A CA 1
ATOM 498 C C . ALA A 1 69 ? 12.981 -2.396 -21.794 1.00 91.06 69 ALA A C 1
ATOM 500 O O . ALA A 1 69 ? 11.789 -2.071 -21.777 1.00 91.06 69 ALA A O 1
ATOM 501 N N . PRO A 1 70 ? 13.783 -2.216 -20.728 1.00 92.50 70 PRO A N 1
ATOM 502 C CA . PRO A 1 70 ? 13.297 -1.633 -19.489 1.00 92.50 70 PRO A CA 1
ATOM 503 C C . PRO A 1 70 ? 12.885 -0.173 -19.689 1.00 92.50 70 PRO A C 1
ATOM 505 O O . PRO A 1 70 ? 13.487 0.562 -20.474 1.00 92.50 70 PRO A O 1
ATOM 508 N N . ALA A 1 71 ? 11.859 0.247 -18.955 1.00 94.88 71 ALA A N 1
ATOM 509 C CA . ALA A 1 71 ? 11.349 1.610 -18.999 1.00 94.88 71 ALA A CA 1
ATOM 510 C C . ALA A 1 71 ? 11.090 2.127 -17.587 1.00 94.88 71 ALA A C 1
ATOM 512 O O . ALA A 1 71 ? 10.408 1.470 -16.802 1.00 94.88 71 ALA A O 1
ATOM 513 N N . THR A 1 72 ? 11.594 3.321 -17.290 1.00 96.75 72 THR A N 1
ATOM 514 C CA . THR A 1 72 ? 11.344 4.013 -16.023 1.00 96.75 72 THR A CA 1
ATOM 515 C C . THR A 1 72 ? 10.312 5.111 -16.236 1.00 96.75 72 THR A C 1
ATOM 517 O O . THR A 1 72 ? 10.419 5.905 -17.173 1.00 96.75 72 THR A O 1
ATOM 520 N N . ILE A 1 73 ? 9.299 5.139 -15.375 1.00 94.12 73 ILE A N 1
ATOM 521 C CA . ILE A 1 73 ? 8.200 6.103 -15.411 1.00 94.12 73 ILE A CA 1
ATOM 522 C C . ILE A 1 73 ? 8.018 6.752 -14.032 1.00 94.12 73 ILE A C 1
ATOM 524 O O . ILE A 1 73 ? 8.271 6.100 -13.015 1.00 94.12 73 ILE A O 1
ATOM 528 N N . PRO A 1 74 ? 7.578 8.020 -13.965 1.00 95.62 74 PRO A N 1
ATOM 529 C CA . PRO A 1 74 ? 7.289 8.666 -12.691 1.00 95.62 74 PRO A CA 1
ATOM 530 C C . PRO A 1 74 ? 6.081 8.017 -11.999 1.00 95.62 74 PRO A C 1
ATOM 532 O O . PRO A 1 74 ? 5.096 7.665 -12.650 1.00 95.62 74 PRO A O 1
ATOM 535 N N . ASN A 1 75 ? 6.149 7.915 -10.673 1.00 93.50 75 ASN A N 1
ATOM 536 C CA . ASN A 1 75 ? 5.044 7.538 -9.797 1.00 93.50 75 ASN A CA 1
ATOM 537 C C . ASN A 1 75 ? 4.513 8.764 -9.052 1.00 93.50 75 ASN A C 1
ATO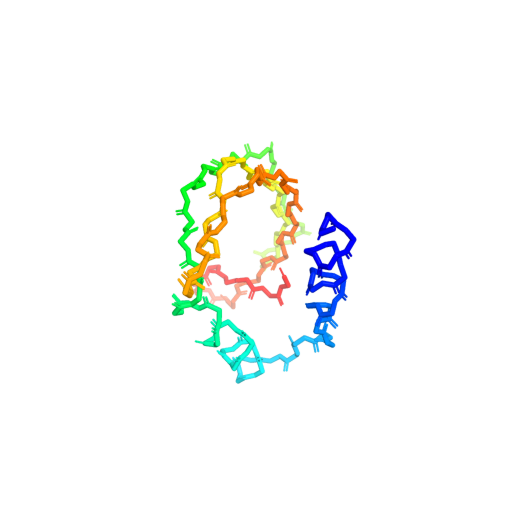M 539 O O . ASN A 1 75 ? 5.294 9.563 -8.533 1.00 93.50 75 ASN A O 1
ATOM 543 N N . ALA A 1 76 ? 3.191 8.876 -8.967 1.00 94.25 76 ALA A N 1
ATOM 544 C CA . ALA A 1 76 ? 2.505 9.888 -8.175 1.00 94.25 76 ALA A CA 1
ATOM 545 C C . ALA A 1 76 ? 1.096 9.385 -7.838 1.00 94.25 76 ALA A C 1
ATOM 547 O O . ALA A 1 76 ? 0.160 9.604 -8.606 1.00 94.25 76 ALA A O 1
ATOM 548 N N . ASN A 1 77 ? 0.950 8.703 -6.702 1.00 94.75 77 ASN A N 1
ATOM 549 C CA . ASN A 1 77 ? -0.328 8.145 -6.267 1.00 94.75 77 ASN A CA 1
ATOM 550 C C . ASN A 1 77 ? -0.814 8.795 -4.970 1.00 94.75 77 ASN A C 1
ATOM 552 O O . ASN A 1 77 ? -0.058 9.408 -4.211 1.00 94.75 77 ASN A O 1
ATOM 556 N N . GLN A 1 78 ? -2.113 8.641 -4.735 1.00 96.81 78 GLN A N 1
ATOM 557 C CA . GLN A 1 78 ? -2.750 8.894 -3.453 1.00 96.81 78 GLN A CA 1
ATOM 558 C C . GLN A 1 78 ? -3.479 7.622 -3.048 1.00 96.81 78 GLN A C 1
ATOM 560 O O . GLN A 1 78 ? -4.170 7.017 -3.870 1.00 96.81 78 GLN A O 1
ATOM 565 N N . GLU A 1 79 ? -3.333 7.223 -1.794 1.00 97.31 79 GLU A N 1
ATOM 566 C CA . GLU A 1 79 ? -3.914 5.988 -1.289 1.00 97.31 79 GLU A CA 1
ATOM 567 C C . GLU A 1 79 ? -4.812 6.271 -0.086 1.00 97.31 79 GLU A C 1
ATOM 569 O O . GLU A 1 79 ? -4.540 7.159 0.725 1.00 97.31 79 GLU A O 1
ATOM 574 N N . LEU A 1 80 ? -5.889 5.496 0.026 1.00 97.62 80 LEU A N 1
ATOM 575 C CA . LEU A 1 80 ? -6.792 5.500 1.168 1.00 97.62 80 LEU A CA 1
ATOM 576 C C . LEU A 1 80 ? -6.869 4.080 1.716 1.00 97.62 80 LEU A C 1
ATOM 578 O O . LEU A 1 80 ? -7.360 3.184 1.034 1.00 97.62 80 LEU A O 1
ATOM 582 N N . PHE A 1 81 ? -6.415 3.892 2.947 1.00 97.88 81 PHE A N 1
ATOM 583 C CA . PHE A 1 81 ? -6.478 2.617 3.644 1.00 97.88 81 PHE A CA 1
ATOM 584 C C . PHE A 1 81 ? -7.619 2.634 4.646 1.00 97.88 81 PHE A C 1
ATOM 586 O O . PHE A 1 81 ? -7.696 3.529 5.492 1.00 97.88 81 PHE A O 1
ATOM 593 N N . VAL A 1 82 ? -8.465 1.607 4.602 1.00 97.94 82 VAL A N 1
ATOM 594 C CA . VAL A 1 82 ? -9.380 1.316 5.710 1.00 97.94 82 VAL A CA 1
ATOM 595 C C . VAL A 1 82 ? -8.727 0.255 6.569 1.00 97.94 82 VAL A C 1
ATOM 597 O O . VAL A 1 82 ? -8.433 -0.843 6.102 1.00 97.94 82 VAL A O 1
ATOM 600 N N . LEU A 1 83 ? -8.511 0.572 7.835 1.00 98.00 83 LEU A N 1
ATOM 601 C CA . LEU A 1 83 ? -7.894 -0.306 8.812 1.00 98.00 83 LEU A CA 1
ATOM 602 C C . LEU A 1 83 ? -8.966 -0.891 9.724 1.00 98.00 83 LEU A C 1
ATOM 604 O O . LEU A 1 83 ? -9.895 -0.197 10.137 1.00 98.00 83 LEU A O 1
ATOM 608 N N . HIS A 1 84 ? -8.798 -2.163 10.066 1.00 97.69 84 HIS A N 1
ATOM 609 C CA . HIS A 1 84 ? -9.588 -2.847 11.080 1.00 97.69 84 HIS A CA 1
ATOM 610 C C . HIS A 1 84 ? -8.658 -3.629 12.005 1.00 97.69 84 HIS A C 1
ATOM 612 O O . HIS A 1 84 ? -7.678 -4.226 11.543 1.00 97.69 84 HIS A O 1
ATOM 618 N N . ARG A 1 85 ? -8.967 -3.653 13.299 1.00 96.50 85 ARG A N 1
ATOM 619 C CA . ARG A 1 85 ? -8.360 -4.584 14.256 1.00 96.50 85 ARG A CA 1
ATOM 620 C C . ARG A 1 85 ? -9.452 -5.420 14.904 1.00 96.50 85 ARG A C 1
ATOM 622 O O . ARG A 1 85 ? -10.526 -4.919 15.183 1.00 96.50 85 ARG A O 1
ATOM 629 N N . GLU A 1 86 ? -9.176 -6.685 15.167 1.00 92.31 86 GLU A N 1
ATOM 630 C CA . GLU A 1 86 ? -9.982 -7.438 16.133 1.00 92.31 86 GLU A CA 1
ATOM 631 C C . GLU A 1 86 ? -9.546 -7.030 17.550 1.00 92.31 86 GLU A C 1
ATOM 633 O O . GLU A 1 86 ? -8.402 -6.594 17.738 1.00 92.31 86 GLU A O 1
ATOM 638 N N . GLU A 1 87 ? -10.428 -7.160 18.540 1.00 85.19 87 GLU A N 1
ATOM 639 C CA . GLU A 1 87 ? -10.142 -6.775 19.926 1.00 85.19 87 GLU A CA 1
ATOM 640 C C . GLU A 1 87 ? -8.833 -7.411 20.428 1.00 85.19 87 GLU A C 1
ATOM 642 O O . GLU A 1 87 ? -8.608 -8.615 20.298 1.00 85.19 87 GLU A O 1
ATOM 647 N N . GLY A 1 88 ? -7.928 -6.584 20.959 1.00 81.88 88 GLY A N 1
ATOM 648 C CA . GLY A 1 88 ? -6.618 -7.033 21.444 1.00 81.88 88 GLY A CA 1
ATOM 649 C C . GLY A 1 88 ? -5.613 -7.433 20.353 1.00 81.88 88 GLY A C 1
ATOM 650 O O . GLY A 1 88 ? -4.538 -7.933 20.678 1.00 81.88 88 GLY A O 1
ATOM 651 N N . THR A 1 89 ? -5.916 -7.208 19.071 1.00 92.44 89 THR A N 1
ATOM 652 C CA . THR A 1 89 ? -5.022 -7.536 17.948 1.00 92.44 89 THR A CA 1
ATOM 653 C C . THR A 1 89 ? -4.421 -6.293 17.283 1.00 92.44 89 THR A C 1
ATOM 655 O O . THR A 1 89 ? -4.805 -5.152 17.547 1.00 92.44 89 THR A O 1
ATOM 658 N N . ALA A 1 90 ? -3.443 -6.513 16.402 1.00 95.38 90 ALA A N 1
ATOM 659 C CA . ALA A 1 90 ? -2.843 -5.453 15.600 1.00 95.38 90 ALA A CA 1
ATOM 660 C C . ALA A 1 90 ? -3.784 -4.967 14.484 1.00 95.38 90 ALA A C 1
ATOM 662 O O . ALA A 1 90 ? -4.531 -5.751 13.894 1.00 95.38 90 ALA A O 1
ATOM 663 N N . TRP A 1 91 ? -3.670 -3.681 14.142 1.00 96.69 91 TRP A N 1
ATOM 664 C CA . TRP A 1 91 ? -4.317 -3.089 12.972 1.00 96.69 91 TRP A CA 1
ATOM 665 C C . TRP A 1 91 ? -3.889 -3.786 11.679 1.00 96.69 91 TRP A C 1
ATOM 667 O O . TRP A 1 91 ? -2.706 -4.052 11.460 1.00 96.69 91 TRP A O 1
ATOM 677 N N . LYS A 1 92 ? -4.859 -4.058 10.804 1.00 96.56 92 LYS A N 1
ATOM 678 C CA . LYS A 1 92 ? -4.644 -4.642 9.477 1.00 96.56 92 LYS A CA 1
ATOM 679 C C . LYS A 1 92 ? -5.390 -3.835 8.426 1.00 96.56 92 LYS A C 1
ATOM 681 O O . LYS A 1 92 ? -6.440 -3.262 8.709 1.00 96.56 92 LYS A O 1
ATOM 686 N N . ILE A 1 93 ? -4.873 -3.846 7.200 1.00 96.31 93 ILE A N 1
ATOM 687 C CA . ILE A 1 93 ? -5.558 -3.270 6.041 1.00 96.31 93 ILE A CA 1
ATOM 688 C C . ILE A 1 93 ? -6.786 -4.130 5.734 1.00 96.31 93 ILE A C 1
ATOM 690 O O . ILE A 1 93 ? -6.673 -5.317 5.418 1.00 96.31 93 ILE A O 1
ATOM 694 N N . ALA A 1 94 ? -7.960 -3.527 5.867 1.00 95.75 94 ALA A N 1
ATOM 695 C CA . ALA A 1 94 ? -9.233 -4.097 5.471 1.00 95.75 94 ALA A CA 1
ATOM 696 C C . ALA A 1 94 ? -9.571 -3.729 4.022 1.00 95.75 94 ALA A C 1
ATOM 698 O O . ALA A 1 94 ? -10.138 -4.571 3.324 1.00 95.75 94 ALA A O 1
ATOM 699 N N . ARG A 1 95 ? -9.244 -2.510 3.576 1.00 94.19 95 ARG A N 1
ATOM 700 C CA . ARG A 1 95 ? -9.412 -2.031 2.195 1.00 94.19 95 ARG A CA 1
ATOM 701 C C . ARG A 1 95 ? -8.205 -1.220 1.766 1.00 94.19 95 ARG A C 1
ATOM 703 O O . ARG A 1 95 ? -7.710 -0.458 2.629 1.00 94.19 95 ARG A O 1
#

pLDDT: mean 85.55,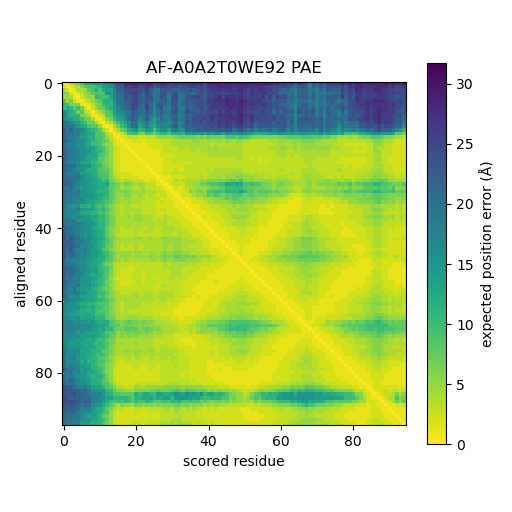 std 19.36, range [32.06, 98.44]

InterPro domains:
  IPR032710 NTF2-like domain superfamily [SSF54427] (16-95)

Organism: NCBI:txid1652492

Sequence (95 aa):
MMKAICLSLAQMASALAVGRAAVKATYGGLIGMLDLEIDFSFDESLQTGPDYAVVRTRSGGQITIKGDAPATIPNANQELFVLHREEGTAWKIAR

Nearest PDB structures (foldseek):
  3d9r-assembly2_D  TM=9.396E-01  e=5.044E-06  Pectobacterium atrosepticum
  2w2c-assembly1_C  TM=5.069E-01  e=5.828E-02  Homo sapiens
  8f8q-assembly1_G  TM=4.892E-01  e=1.147E-01  Homo sapiens
  5xbp-assembly1_I  TM=5.662E-01  e=3.927E-01  Diaphorobacter sp. DS2
  3aae-assembly1_A  TM=3.672E-01  e=1.014E-01  Gallus gallus